Protein AF-A0A8K0V2G8-F1 (afdb_monomer_lite)

Structure (mmCIF, N/CA/C/O backbone):
data_AF-A0A8K0V2G8-F1
#
_entry.id   AF-A0A8K0V2G8-F1
#
loop_
_atom_site.group_PDB
_atom_site.id
_atom_site.type_symbol
_atom_site.label_atom_id
_atom_site.label_alt_id
_atom_site.label_comp_id
_atom_site.label_asym_id
_atom_site.label_entity_id
_atom_site.label_seq_id
_atom_site.pdbx_PDB_ins_code
_atom_site.Cartn_x
_atom_site.Cartn_y
_atom_site.Cartn_z
_atom_site.occupancy
_atom_site.B_iso_or_equiv
_atom_site.auth_seq_id
_atom_site.auth_comp_id
_atom_site.auth_asym_id
_atom_site.auth_atom_id
_atom_site.pdbx_PDB_model_num
ATOM 1 N N . MET A 1 1 ? 5.797 -0.234 -32.059 1.00 76.75 1 MET A N 1
ATOM 2 C CA . MET A 1 1 ? 6.524 0.121 -30.827 1.00 76.75 1 MET A CA 1
ATOM 3 C C . MET A 1 1 ? 7.516 -0.983 -30.487 1.00 76.75 1 MET A C 1
ATOM 5 O O . MET A 1 1 ? 7.088 -2.120 -30.296 1.00 76.75 1 MET A O 1
ATOM 9 N N . ASN A 1 2 ? 8.812 -0.680 -30.470 1.00 87.88 2 ASN A N 1
ATOM 10 C CA . ASN A 1 2 ? 9.882 -1.627 -30.146 1.00 87.88 2 ASN A CA 1
ATOM 11 C C . ASN A 1 2 ? 10.062 -1.789 -28.616 1.00 87.88 2 ASN A C 1
ATOM 13 O O . ASN A 1 2 ? 9.436 -1.085 -27.826 1.00 87.88 2 ASN A O 1
ATOM 17 N N . ASN A 1 3 ? 10.902 -2.735 -28.185 1.00 87.38 3 ASN A N 1
ATOM 18 C CA . ASN A 1 3 ? 11.107 -3.036 -26.760 1.00 87.38 3 ASN A CA 1
ATOM 19 C C . ASN A 1 3 ? 11.691 -1.865 -25.953 1.00 87.38 3 ASN A C 1
ATOM 21 O O . ASN A 1 3 ? 11.380 -1.721 -24.774 1.00 87.38 3 ASN A O 1
ATOM 25 N N . LEU A 1 4 ? 12.518 -1.031 -26.581 1.00 89.69 4 LEU A N 1
ATOM 26 C CA . LEU A 1 4 ? 13.117 0.137 -25.943 1.00 89.69 4 LEU A CA 1
ATOM 27 C C . LEU A 1 4 ? 12.093 1.262 -25.765 1.00 89.69 4 LEU A C 1
ATOM 29 O O . LEU A 1 4 ? 12.006 1.839 -24.690 1.00 89.69 4 LEU A O 1
ATOM 33 N N . GLU A 1 5 ? 11.261 1.505 -26.779 1.00 90.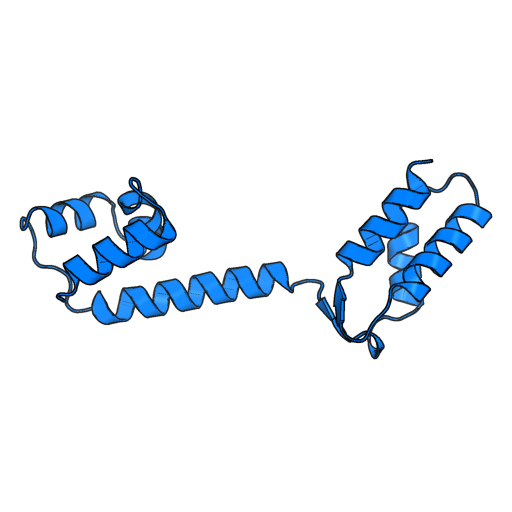56 5 GLU A N 1
ATOM 34 C CA . GLU A 1 5 ? 10.146 2.457 -26.708 1.00 90.56 5 GLU A CA 1
ATOM 35 C C . GLU A 1 5 ? 9.108 2.027 -25.661 1.00 90.56 5 GLU A C 1
ATOM 37 O O . GLU A 1 5 ? 8.563 2.868 -24.950 1.00 90.56 5 GLU A O 1
ATOM 42 N N . LYS A 1 6 ? 8.846 0.716 -25.534 1.00 90.44 6 LYS A N 1
ATOM 43 C CA . LYS A 1 6 ? 8.005 0.163 -24.457 1.00 90.44 6 LYS A CA 1
ATOM 44 C C . LYS A 1 6 ? 8.602 0.467 -23.085 1.00 90.44 6 LYS A C 1
ATOM 46 O O . LYS A 1 6 ? 7.896 0.985 -22.228 1.00 90.44 6 LYS A O 1
ATOM 51 N N . LEU A 1 7 ? 9.887 0.157 -22.895 1.00 91.94 7 LEU A N 1
ATOM 52 C CA . LEU A 1 7 ? 10.608 0.408 -21.647 1.00 91.94 7 LEU A CA 1
ATOM 53 C C . LEU A 1 7 ? 10.561 1.890 -21.256 1.00 91.94 7 LEU A C 1
ATOM 55 O O . LEU A 1 7 ? 10.261 2.204 -20.109 1.00 91.94 7 LEU A O 1
ATOM 59 N N . GLU A 1 8 ? 10.824 2.784 -22.208 1.00 94.31 8 GLU A N 1
ATOM 60 C CA . GLU A 1 8 ? 10.815 4.228 -21.979 1.00 94.31 8 GLU A CA 1
ATOM 61 C C . GLU A 1 8 ? 9.421 4.748 -21.621 1.00 94.31 8 GLU A C 1
ATOM 63 O O . GLU A 1 8 ? 9.278 5.438 -20.614 1.00 94.31 8 GLU A O 1
ATOM 68 N N . LYS A 1 9 ? 8.381 4.377 -22.381 1.00 95.12 9 LYS A N 1
ATOM 69 C CA . LYS A 1 9 ? 7.008 4.808 -22.082 1.00 95.12 9 LYS A CA 1
ATOM 70 C C . LYS A 1 9 ? 6.531 4.317 -20.720 1.00 95.12 9 LYS A C 1
ATOM 72 O O . LYS A 1 9 ? 5.986 5.103 -19.959 1.00 95.12 9 LYS A O 1
ATOM 77 N N . ILE A 1 10 ? 6.758 3.041 -20.409 1.00 93.62 10 ILE A N 1
ATOM 78 C CA . ILE A 1 10 ? 6.380 2.454 -19.116 1.00 93.62 10 ILE A CA 1
ATOM 79 C C . ILE A 1 10 ? 7.136 3.142 -17.979 1.00 93.62 10 ILE A C 1
ATOM 81 O O . ILE A 1 10 ? 6.540 3.492 -16.966 1.00 93.62 10 ILE A O 1
ATOM 85 N N . GLY A 1 11 ? 8.441 3.362 -18.151 1.00 94.56 11 GLY A N 1
ATOM 86 C CA . GLY A 1 11 ? 9.247 4.055 -17.156 1.00 94.56 11 GLY A CA 1
A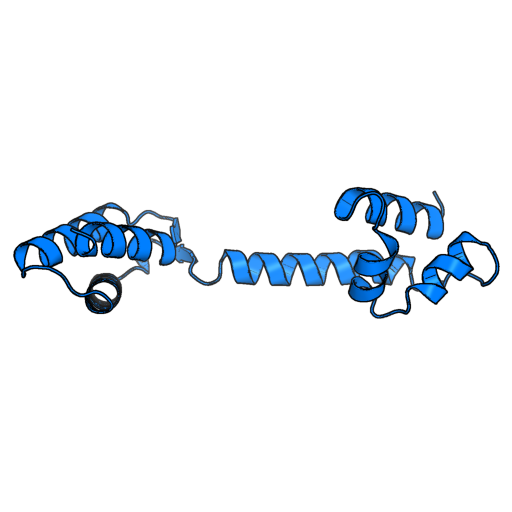TOM 87 C C . GLY A 1 11 ? 8.725 5.464 -16.878 1.00 94.56 11 GLY A C 1
ATOM 88 O O . GLY A 1 11 ? 8.523 5.815 -15.716 1.00 94.56 11 GLY A O 1
ATOM 89 N N . LEU A 1 12 ? 8.486 6.251 -17.929 1.00 96.62 12 LEU A N 1
ATOM 90 C CA . LEU A 1 12 ? 7.961 7.613 -17.812 1.00 96.62 12 LEU A CA 1
ATOM 91 C C . LEU A 1 12 ? 6.587 7.648 -17.141 1.00 96.62 12 LEU A C 1
ATOM 93 O O . LEU A 1 12 ? 6.372 8.492 -16.277 1.00 96.62 12 LEU A O 1
ATOM 97 N N . GLU A 1 13 ? 5.695 6.726 -17.498 1.00 96.50 13 GLU A N 1
ATOM 98 C CA . GLU A 1 13 ? 4.355 6.639 -16.912 1.00 96.50 13 GLU A CA 1
ATOM 99 C C . GLU A 1 13 ? 4.409 6.340 -15.406 1.00 96.50 13 GLU A C 1
ATOM 101 O O . GLU A 1 13 ? 3.706 6.960 -14.615 1.00 96.50 13 GLU A O 1
ATOM 106 N N . LEU A 1 14 ? 5.278 5.414 -14.986 1.00 93.56 14 LEU A N 1
ATOM 107 C CA . LEU A 1 14 ? 5.348 4.968 -13.591 1.00 93.56 14 LEU A CA 1
ATOM 108 C C . LEU A 1 14 ? 6.160 5.896 -12.683 1.00 93.56 14 LEU A C 1
ATOM 110 O O . LEU A 1 14 ? 5.876 6.001 -11.491 1.00 93.56 14 LEU A O 1
ATOM 114 N N . TYR A 1 15 ? 7.211 6.517 -13.216 1.00 95.31 15 TYR A N 1
ATOM 115 C CA . TYR A 1 15 ? 8.247 7.168 -12.408 1.00 95.31 15 TYR A CA 1
ATOM 116 C C . TYR A 1 15 ? 8.629 8.573 -12.894 1.00 95.31 15 TYR A C 1
ATOM 118 O O . TYR A 1 15 ? 9.511 9.214 -12.312 1.00 95.31 15 TYR A O 1
ATOM 126 N N . GLY A 1 16 ? 7.995 9.064 -13.960 1.00 95.88 16 GLY A N 1
ATOM 127 C CA . GLY A 1 16 ? 8.249 10.389 -14.511 1.00 95.88 16 GLY A CA 1
ATOM 128 C C . GLY A 1 16 ? 9.655 10.551 -15.110 1.00 95.88 16 GLY A C 1
ATOM 129 O O . GLY A 1 16 ? 10.303 9.576 -15.497 1.00 95.88 16 GLY A O 1
ATOM 130 N N . PRO A 1 17 ? 10.182 11.787 -15.191 1.00 95.81 17 PRO A N 1
ATOM 131 C CA . PRO A 1 17 ? 11.445 12.078 -15.884 1.00 95.81 17 PRO A CA 1
ATOM 132 C C . PRO A 1 17 ? 12.674 11.317 -15.359 1.00 95.81 17 PRO A C 1
ATOM 134 O O . PRO A 1 17 ? 13.634 11.104 -16.098 1.00 95.81 17 PRO A O 1
ATOM 137 N N . ASN A 1 18 ? 12.648 10.873 -14.099 1.00 95.56 18 ASN A N 1
ATOM 138 C CA . ASN A 1 18 ? 13.755 10.169 -13.447 1.00 95.56 18 ASN A CA 1
ATOM 139 C C . ASN A 1 18 ? 13.619 8.635 -13.496 1.00 95.56 18 ASN A C 1
ATOM 141 O O . ASN A 1 18 ? 14.214 7.939 -12.677 1.00 95.56 18 ASN A O 1
ATOM 145 N N . TRP A 1 19 ? 12.865 8.096 -14.458 1.00 97.00 19 TRP A N 1
ATOM 146 C CA . TRP A 1 19 ? 12.464 6.687 -14.510 1.00 97.00 19 TRP A CA 1
ATOM 147 C C . TRP A 1 19 ? 13.574 5.641 -14.634 1.00 97.00 19 TRP A C 1
ATOM 149 O O . TRP A 1 19 ? 13.362 4.484 -14.271 1.00 97.00 19 TRP A O 1
ATOM 159 N N . ILE A 1 20 ? 14.752 6.009 -15.143 1.00 95.69 20 ILE A N 1
ATOM 160 C CA . ILE A 1 20 ? 15.828 5.046 -15.435 1.00 95.69 20 ILE A CA 1
ATOM 161 C C . ILE A 1 20 ? 16.267 4.297 -14.170 1.00 95.69 20 ILE A C 1
ATOM 163 O O . ILE A 1 20 ? 16.430 3.081 -14.209 1.00 95.69 20 ILE A O 1
ATOM 167 N N . THR A 1 21 ? 16.436 5.007 -13.055 1.00 96.25 21 THR A N 1
ATOM 168 C CA . THR A 1 21 ? 16.883 4.435 -11.775 1.00 96.25 21 THR A CA 1
ATOM 169 C C . THR A 1 21 ? 15.844 3.525 -11.100 1.00 96.25 21 THR A C 1
ATOM 171 O O . THR A 1 21 ? 16.207 2.454 -10.623 1.00 96.25 21 THR A O 1
ATOM 174 N N . PRO A 1 22 ? 14.550 3.875 -11.009 1.00 95.19 22 PRO A N 1
ATOM 175 C CA . PRO A 1 22 ? 13.555 2.946 -10.481 1.00 95.19 22 PRO A CA 1
ATOM 176 C C . PRO A 1 22 ? 13.296 1.757 -11.418 1.00 95.19 22 PRO A C 1
ATOM 178 O O . PRO A 1 22 ? 13.165 0.639 -10.925 1.00 95.19 22 PRO A O 1
ATOM 181 N N . MET A 1 23 ? 13.312 1.943 -12.745 1.00 94.25 23 MET A N 1
ATOM 182 C CA . MET A 1 23 ? 13.166 0.824 -13.689 1.00 94.25 23 MET A CA 1
ATOM 183 C C . MET A 1 23 ? 14.346 -0.148 -13.643 1.00 94.25 23 MET A C 1
ATOM 185 O O . MET A 1 23 ? 14.147 -1.353 -13.757 1.00 94.25 23 MET A O 1
ATOM 189 N N . SER A 1 24 ? 15.574 0.341 -13.466 1.00 94.38 24 SER A N 1
ATOM 190 C CA . SER A 1 24 ? 16.749 -0.526 -13.342 1.00 94.38 24 SER A CA 1
ATOM 191 C C . SER A 1 24 ? 16.649 -1.424 -12.104 1.00 94.38 24 SER A C 1
ATOM 193 O O . SER A 1 24 ? 16.863 -2.631 -12.204 1.00 94.38 24 SER A O 1
ATOM 195 N N . ARG A 1 25 ? 16.213 -0.862 -10.968 1.00 94.44 25 ARG A N 1
ATOM 196 C CA . ARG A 1 25 ? 15.952 -1.597 -9.722 1.00 94.44 25 ARG A CA 1
ATOM 197 C C . ARG A 1 25 ? 14.832 -2.613 -9.890 1.00 94.44 25 ARG A C 1
ATOM 199 O O . ARG A 1 25 ? 14.993 -3.748 -9.460 1.00 94.44 25 ARG A O 1
ATOM 206 N N . LEU A 1 26 ? 13.731 -2.217 -10.533 1.00 92.94 26 LEU A N 1
ATOM 207 C CA . LEU A 1 26 ? 12.601 -3.102 -10.822 1.00 92.94 26 LEU A CA 1
ATOM 208 C C . LEU A 1 26 ? 13.041 -4.320 -11.647 1.00 92.94 26 LEU A C 1
ATOM 210 O O . LEU A 1 26 ? 12.637 -5.442 -11.362 1.00 92.94 26 LEU A O 1
ATOM 214 N N . LEU A 1 27 ? 13.882 -4.094 -12.655 1.00 91.75 27 LEU A N 1
ATOM 215 C CA . LEU A 1 27 ? 14.363 -5.129 -13.569 1.00 91.75 27 LEU A CA 1
ATOM 216 C C . LEU A 1 27 ? 15.595 -5.888 -13.048 1.00 91.75 27 LEU A C 1
ATOM 218 O O . LEU A 1 27 ? 16.040 -6.829 -13.699 1.00 91.75 27 LEU A O 1
ATOM 222 N N . GLY A 1 28 ? 16.178 -5.482 -11.917 1.00 91.44 28 GLY A N 1
ATOM 223 C CA . GLY A 1 28 ? 17.405 -6.082 -11.385 1.00 91.44 28 GLY A CA 1
ATOM 224 C C . GLY A 1 28 ? 18.642 -5.863 -12.268 1.00 91.44 28 GLY A C 1
ATOM 225 O O . GLY A 1 28 ? 19.530 -6.712 -12.305 1.00 91.44 28 GLY A O 1
ATOM 226 N N . ILE A 1 29 ? 18.713 -4.743 -12.996 1.00 91.88 29 ILE A N 1
ATOM 227 C CA . ILE A 1 29 ? 19.835 -4.388 -13.882 1.00 91.88 29 ILE A CA 1
ATOM 228 C C . ILE A 1 29 ? 20.458 -3.047 -13.487 1.00 91.88 29 ILE A C 1
ATOM 230 O O . ILE A 1 29 ? 19.875 -2.260 -12.752 1.00 91.88 29 ILE A O 1
ATOM 234 N N . ASN A 1 30 ? 21.645 -2.742 -14.014 1.00 93.06 30 ASN A N 1
ATOM 235 C CA . ASN A 1 30 ? 22.295 -1.452 -13.775 1.00 93.06 30 ASN A CA 1
ATOM 236 C C . ASN A 1 30 ? 21.655 -0.318 -14.598 1.00 93.06 30 ASN A C 1
ATOM 238 O O . ASN A 1 30 ? 21.402 -0.484 -15.793 1.00 93.06 30 ASN A O 1
ATOM 242 N N . ASP A 1 31 ? 21.535 0.885 -14.023 1.00 94.50 31 ASP A N 1
ATOM 243 C CA . ASP A 1 31 ? 21.122 2.111 -14.739 1.00 94.50 31 ASP A CA 1
ATOM 244 C C . ASP A 1 31 ? 21.942 2.341 -16.016 1.00 94.50 31 ASP A C 1
ATOM 246 O O . ASP A 1 31 ? 21.433 2.792 -17.046 1.00 94.50 31 ASP A O 1
ATOM 250 N N . SER A 1 32 ? 23.241 2.030 -15.955 1.00 93.56 32 SER A N 1
ATOM 251 C CA . SER A 1 32 ? 24.168 2.174 -17.076 1.00 93.56 32 SER A CA 1
ATOM 252 C C . SER A 1 32 ? 23.800 1.276 -18.259 1.00 93.56 32 SER A C 1
ATOM 254 O O . SER A 1 32 ? 24.020 1.677 -19.402 1.00 93.56 32 SER A O 1
ATOM 256 N N . THR A 1 33 ? 23.189 0.114 -18.013 1.00 92.75 33 THR A N 1
ATOM 257 C CA . THR A 1 33 ? 22.684 -0.797 -19.047 1.00 92.75 33 THR A CA 1
ATOM 258 C C . THR A 1 33 ? 21.534 -0.153 -19.814 1.00 92.75 33 THR A C 1
ATOM 260 O O . THR A 1 33 ? 21.604 -0.055 -21.039 1.00 92.75 33 THR A O 1
ATOM 263 N N . ILE A 1 34 ? 20.536 0.393 -19.109 1.00 92.81 34 ILE A N 1
ATOM 264 C CA . ILE A 1 34 ? 19.403 1.096 -19.734 1.00 92.81 34 ILE A CA 1
ATOM 265 C C . ILE A 1 34 ? 19.901 2.301 -20.544 1.00 92.81 34 ILE A C 1
ATOM 267 O O . ILE A 1 34 ? 19.529 2.478 -21.703 1.00 92.81 34 ILE A O 1
ATOM 271 N N . ARG A 1 35 ? 20.825 3.099 -19.991 1.00 93.88 35 ARG A N 1
ATOM 272 C CA . ARG A 1 35 ? 21.410 4.248 -20.710 1.00 93.88 35 ARG A CA 1
ATOM 273 C C . ARG A 1 35 ? 22.188 3.837 -21.961 1.00 93.88 35 ARG A C 1
ATOM 275 O O . ARG A 1 35 ? 22.205 4.588 -22.935 1.00 93.88 35 ARG A O 1
ATOM 282 N N . ARG A 1 36 ? 22.863 2.683 -21.952 1.00 92.62 36 ARG A N 1
ATOM 283 C CA . ARG A 1 36 ? 23.567 2.154 -23.133 1.00 92.62 36 ARG A CA 1
ATOM 284 C C . ARG A 1 36 ? 22.587 1.699 -24.211 1.00 92.62 36 ARG A C 1
ATOM 286 O O . ARG A 1 36 ? 22.834 2.011 -25.373 1.00 92.62 36 ARG A O 1
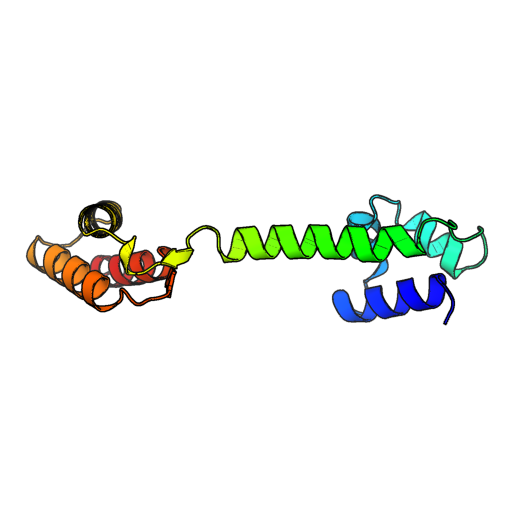ATOM 293 N N . TRP A 1 37 ? 21.476 1.063 -23.831 1.00 92.75 37 TRP A N 1
ATOM 294 C CA . TRP A 1 37 ? 20.390 0.718 -24.753 1.00 92.75 37 TRP A CA 1
ATOM 295 C C . TRP A 1 37 ? 19.784 1.956 -25.413 1.00 92.75 37 TRP A C 1
ATOM 297 O O . TRP A 1 37 ? 19.722 2.012 -26.637 1.00 92.75 37 TRP A O 1
ATOM 307 N N . LEU A 1 38 ? 19.444 2.983 -24.626 1.00 90.31 38 LEU A N 1
ATOM 308 C CA . LEU A 1 38 ? 18.901 4.252 -25.134 1.00 90.31 38 LEU A CA 1
ATOM 309 C C . LEU A 1 38 ? 19.851 4.963 -26.111 1.00 90.31 38 LEU A C 1
ATOM 311 O O . LEU A 1 38 ? 19.409 5.581 -27.070 1.00 90.31 38 LEU A O 1
ATOM 315 N N . LYS A 1 39 ? 21.168 4.849 -25.899 1.00 92.75 39 LYS A N 1
ATOM 316 C CA . LYS A 1 39 ? 22.195 5.423 -26.787 1.00 92.75 39 LYS A CA 1
ATOM 317 C C . LYS A 1 39 ? 22.567 4.522 -27.973 1.00 92.75 39 LYS A C 1
ATOM 319 O O . LYS A 1 39 ? 23.516 4.848 -28.681 1.00 92.75 39 LYS A O 1
ATOM 324 N N . GLY A 1 40 ? 21.924 3.363 -28.138 1.00 87.94 40 GLY A N 1
ATOM 325 C CA . GLY A 1 40 ? 22.268 2.381 -29.173 1.00 87.94 40 GLY A CA 1
ATOM 326 C C . GLY A 1 40 ? 23.662 1.755 -29.021 1.00 87.94 40 GLY A C 1
ATOM 327 O O . GLY A 1 40 ? 24.165 1.136 -29.952 1.00 87.94 40 GLY A O 1
ATOM 328 N N . LYS A 1 41 ? 24.308 1.902 -27.854 1.00 86.50 41 LYS A N 1
ATOM 329 C CA . LYS A 1 41 ? 25.666 1.389 -27.584 1.00 86.50 41 LYS A CA 1
ATOM 330 C C . LYS A 1 41 ? 25.693 -0.106 -27.259 1.00 86.50 41 LYS A C 1
ATOM 332 O O . LYS A 1 41 ? 26.768 -0.691 -27.168 1.00 86.50 41 LYS A O 1
ATOM 337 N N . SER A 1 42 ? 24.531 -0.711 -27.039 1.00 84.56 42 SER A N 1
ATOM 338 C CA . SER A 1 42 ? 24.367 -2.149 -26.845 1.00 84.56 42 SER A CA 1
ATOM 339 C C . SER A 1 42 ? 23.003 -2.595 -27.352 1.00 84.56 42 SER A C 1
ATOM 341 O O . SER A 1 42 ? 22.029 -1.841 -27.302 1.00 84.56 42 SER A O 1
ATOM 343 N N . ARG A 1 43 ? 22.919 -3.847 -27.810 1.00 80.75 43 ARG A N 1
ATOM 344 C CA . ARG A 1 43 ? 21.644 -4.459 -28.183 1.00 80.75 43 ARG A CA 1
ATOM 345 C C . ARG A 1 43 ? 20.768 -4.619 -26.938 1.00 80.75 43 ARG A C 1
ATOM 347 O O . ARG A 1 43 ? 21.248 -5.044 -25.885 1.00 80.75 43 ARG A O 1
ATOM 354 N N . VAL A 1 44 ? 19.491 -4.274 -27.071 1.00 80.00 44 VAL A N 1
ATOM 355 C CA . VAL A 1 44 ? 18.472 -4.534 -26.048 1.00 80.00 44 VAL A CA 1
ATOM 356 C C . VAL A 1 44 ? 18.329 -6.044 -25.875 1.00 80.00 44 VAL A C 1
ATOM 358 O O . VAL A 1 44 ? 18.268 -6.763 -26.877 1.00 80.00 44 VAL A O 1
ATOM 361 N N . SER A 1 45 ? 18.285 -6.525 -24.629 1.00 77.81 45 SER A N 1
ATOM 362 C CA . SER A 1 45 ? 18.065 -7.953 -24.373 1.00 77.81 45 SER A CA 1
ATOM 363 C C . SER A 1 45 ? 16.771 -8.413 -25.045 1.00 77.81 45 SER A C 1
ATOM 365 O O . SER A 1 45 ? 15.753 -7.723 -24.983 1.00 77.81 45 SER A O 1
ATOM 367 N N . THR A 1 46 ? 16.783 -9.589 -25.669 1.00 74.06 46 THR A N 1
ATOM 368 C CA . THR A 1 46 ? 15.569 -10.188 -26.242 1.00 74.06 46 THR A CA 1
ATOM 369 C C . THR A 1 46 ? 14.563 -10.587 -25.164 1.00 74.06 46 THR A C 1
ATOM 371 O O . THR A 1 46 ? 13.374 -10.664 -25.457 1.00 74.06 46 THR A O 1
ATOM 374 N N . THR A 1 47 ? 15.017 -10.775 -23.921 1.00 79.19 47 THR A N 1
ATOM 375 C CA . THR A 1 47 ? 14.181 -11.141 -22.767 1.00 79.19 47 THR A CA 1
ATOM 376 C C . THR A 1 47 ? 13.389 -9.969 -22.199 1.00 79.19 47 THR A C 1
ATOM 378 O O . THR A 1 47 ? 12.350 -10.193 -21.592 1.00 79.19 47 THR A O 1
ATOM 381 N N . ILE A 1 48 ? 13.798 -8.718 -22.467 1.00 82.19 48 ILE A N 1
ATOM 382 C CA . ILE A 1 48 ? 13.207 -7.530 -21.824 1.00 82.19 48 ILE A CA 1
ATOM 383 C C . ILE A 1 48 ? 11.693 -7.411 -22.060 1.00 82.19 48 ILE A C 1
ATOM 385 O O . ILE A 1 48 ? 10.975 -6.823 -21.257 1.00 82.19 48 ILE A O 1
ATOM 389 N N . ALA A 1 49 ? 11.211 -7.960 -23.181 1.00 77.88 49 ALA A N 1
ATOM 390 C CA . ALA A 1 49 ? 9.797 -7.979 -23.529 1.00 77.88 49 ALA A CA 1
ATOM 391 C C . ALA A 1 49 ? 8.956 -8.779 -22.522 1.00 77.88 49 ALA A C 1
ATOM 393 O O . ALA A 1 49 ? 7.807 -8.410 -22.295 1.00 77.88 49 ALA A O 1
ATOM 394 N N . ASN A 1 50 ? 9.537 -9.822 -21.925 1.00 84.38 50 ASN A N 1
ATOM 395 C CA . ASN A 1 50 ? 8.920 -10.641 -20.884 1.00 84.38 50 ASN A CA 1
ATOM 396 C C . ASN A 1 50 ? 9.306 -10.132 -19.486 1.00 84.38 50 ASN A C 1
ATOM 398 O O . ASN A 1 50 ? 8.465 -10.086 -18.595 1.00 84.38 50 ASN A O 1
ATOM 402 N N . ASP A 1 51 ? 10.545 -9.653 -19.318 1.00 88.12 51 ASP A N 1
ATOM 403 C CA . ASP A 1 51 ? 11.048 -9.202 -18.016 1.00 88.12 51 ASP A CA 1
ATOM 404 C C . ASP A 1 51 ? 10.252 -8.004 -17.463 1.00 88.12 51 ASP A C 1
ATOM 406 O O . ASP A 1 51 ? 10.031 -7.923 -16.255 1.00 88.12 51 ASP A O 1
ATOM 410 N N . ILE A 1 52 ? 9.803 -7.074 -18.325 1.00 88.88 52 ILE A N 1
ATOM 411 C CA . ILE A 1 52 ? 9.043 -5.888 -17.892 1.00 88.88 52 ILE A CA 1
ATOM 412 C C . ILE A 1 52 ? 7.661 -6.269 -17.328 1.00 88.88 52 ILE A C 1
ATOM 414 O O . ILE A 1 52 ? 7.409 -5.911 -16.175 1.00 88.88 52 ILE A O 1
ATOM 418 N N . PRO A 1 53 ? 6.766 -6.968 -18.065 1.00 90.81 53 PRO A N 1
ATOM 419 C CA . PRO A 1 53 ? 5.486 -7.407 -17.508 1.00 90.81 53 PRO A CA 1
ATOM 420 C C . PRO A 1 53 ? 5.647 -8.211 -16.217 1.00 90.81 53 PRO A C 1
ATOM 422 O O . PRO A 1 53 ? 5.004 -7.885 -15.224 1.00 90.81 53 PRO A O 1
ATOM 425 N N . ASP A 1 54 ? 6.561 -9.184 -16.186 1.00 92.25 54 ASP A N 1
ATOM 426 C CA . ASP A 1 54 ? 6.732 -10.063 -15.025 1.00 92.25 54 ASP A CA 1
ATOM 427 C C . ASP A 1 54 ? 7.256 -9.315 -13.794 1.00 92.25 54 ASP A C 1
ATOM 429 O O . ASP A 1 54 ? 6.850 -9.586 -12.661 1.00 92.25 54 ASP A O 1
ATOM 433 N N . ALA A 1 55 ? 8.180 -8.367 -13.978 1.00 91.69 55 ALA A N 1
ATOM 434 C CA . ALA A 1 55 ? 8.663 -7.533 -12.882 1.00 91.69 55 ALA A CA 1
ATOM 435 C C . ALA A 1 55 ? 7.563 -6.602 -12.350 1.00 91.69 55 ALA A C 1
ATOM 437 O O . ALA A 1 55 ? 7.422 -6.459 -11.134 1.00 91.69 55 ALA A O 1
ATOM 438 N N . LEU A 1 56 ? 6.751 -6.019 -13.238 1.00 93.12 56 LEU A N 1
ATOM 439 C CA . LEU A 1 56 ? 5.621 -5.176 -12.847 1.00 93.12 56 LEU A CA 1
ATOM 440 C C . LEU A 1 56 ? 4.560 -5.974 -12.098 1.00 93.12 56 LEU A C 1
ATOM 442 O O . LEU A 1 56 ? 4.185 -5.581 -10.999 1.00 93.12 56 LEU A O 1
ATOM 446 N N . THR A 1 57 ? 4.112 -7.103 -12.646 1.00 94.38 57 THR A N 1
ATOM 447 C CA . THR A 1 57 ? 3.102 -7.956 -12.014 1.00 94.38 57 THR A CA 1
ATOM 448 C C . THR A 1 57 ? 3.544 -8.398 -10.626 1.00 94.38 57 THR A C 1
ATOM 450 O O . THR A 1 57 ? 2.768 -8.273 -9.681 1.00 94.38 57 THR A O 1
ATOM 453 N N . ARG A 1 58 ? 4.802 -8.833 -10.462 1.00 93.25 58 ARG A N 1
ATOM 454 C CA . ARG A 1 58 ? 5.351 -9.163 -9.137 1.00 93.25 58 ARG A CA 1
ATOM 455 C C . ARG A 1 58 ? 5.290 -7.971 -8.191 1.00 93.25 58 ARG A C 1
ATOM 457 O O . ARG A 1 58 ? 4.715 -8.079 -7.114 1.00 93.25 58 ARG A O 1
ATOM 464 N N . LYS A 1 59 ? 5.800 -6.812 -8.618 1.00 92.50 59 LYS A N 1
ATOM 465 C CA . LYS A 1 59 ? 5.827 -5.619 -7.768 1.00 92.50 59 LYS A CA 1
ATOM 466 C C . LYS A 1 59 ? 4.427 -5.145 -7.371 1.00 92.50 59 LYS A C 1
ATOM 468 O O . LYS A 1 59 ? 4.232 -4.747 -6.226 1.00 92.50 59 LYS A O 1
ATOM 473 N N . PHE A 1 60 ? 3.467 -5.180 -8.293 1.00 93.56 60 PHE A N 1
ATOM 474 C CA . PHE A 1 60 ? 2.077 -4.828 -8.008 1.00 93.56 60 PHE A CA 1
ATOM 475 C C . PHE A 1 60 ? 1.440 -5.810 -7.028 1.00 93.56 60 PHE A C 1
ATOM 477 O O . PHE A 1 60 ? 0.807 -5.367 -6.075 1.00 93.56 60 PHE A O 1
ATOM 484 N N . ASN A 1 61 ? 1.651 -7.114 -7.208 1.00 95.00 61 ASN A N 1
ATOM 485 C CA . ASN A 1 61 ? 1.137 -8.125 -6.287 1.00 95.00 61 ASN A CA 1
ATOM 486 C C . ASN A 1 61 ? 1.710 -7.955 -4.875 1.00 95.00 61 ASN A C 1
ATOM 488 O O . ASN A 1 61 ? 0.949 -8.008 -3.913 1.00 95.00 61 ASN A O 1
ATOM 492 N N . ASP A 1 62 ? 3.008 -7.671 -4.744 1.00 94.25 62 ASP A N 1
ATOM 493 C CA . ASP A 1 62 ? 3.632 -7.409 -3.441 1.00 94.25 62 ASP A CA 1
ATOM 494 C C . ASP A 1 62 ? 2.989 -6.201 -2.745 1.00 94.25 62 ASP A C 1
ATOM 496 O O . ASP A 1 62 ? 2.659 -6.249 -1.562 1.00 94.25 62 ASP A O 1
ATOM 500 N N . VAL A 1 63 ? 2.780 -5.107 -3.485 1.00 93.94 63 VAL A N 1
ATOM 501 C CA . VAL A 1 63 ? 2.160 -3.888 -2.946 1.00 93.94 63 VAL A CA 1
ATOM 502 C C . VAL A 1 63 ? 0.689 -4.121 -2.594 1.00 93.94 63 VAL A C 1
ATOM 504 O O . VAL A 1 63 ? 0.231 -3.634 -1.564 1.00 93.94 63 VAL A O 1
ATOM 507 N N . LEU A 1 64 ? -0.050 -4.890 -3.397 1.00 94.56 64 LEU A N 1
ATOM 508 C CA . LEU A 1 64 ? -1.431 -5.267 -3.091 1.00 94.56 64 LEU A CA 1
ATOM 509 C C . LEU A 1 64 ? -1.519 -6.158 -1.852 1.00 94.56 64 LEU A C 1
ATOM 511 O O . LEU A 1 64 ? -2.441 -5.986 -1.059 1.00 94.56 64 LEU A O 1
ATOM 515 N N . ALA A 1 65 ? -0.575 -7.081 -1.666 1.00 95.25 65 ALA A N 1
ATOM 516 C CA . ALA A 1 65 ? -0.507 -7.901 -0.464 1.00 95.25 65 ALA A CA 1
ATOM 517 C C . ALA A 1 65 ? -0.256 -7.034 0.778 1.00 95.25 65 ALA A C 1
ATOM 519 O O . ALA A 1 65 ? -0.940 -7.204 1.779 1.00 95.25 65 ALA A O 1
ATOM 520 N N . MET A 1 66 ? 0.649 -6.051 0.693 1.00 94.19 66 MET A N 1
ATOM 521 C CA . MET A 1 66 ? 0.881 -5.085 1.777 1.00 94.19 66 MET A CA 1
ATOM 522 C C . MET A 1 66 ? -0.363 -4.242 2.073 1.00 94.19 66 MET A C 1
ATOM 524 O O . MET A 1 66 ? -0.734 -4.085 3.230 1.00 94.19 66 MET A O 1
ATOM 528 N N . ALA A 1 67 ? -1.021 -3.717 1.036 1.00 93.00 67 ALA A N 1
ATOM 529 C CA . ALA A 1 67 ? -2.201 -2.868 1.184 1.00 93.00 67 ALA A CA 1
ATOM 530 C C . ALA A 1 67 ? -3.423 -3.616 1.740 1.00 93.00 67 ALA A C 1
ATOM 532 O O . ALA A 1 67 ? -4.331 -2.985 2.264 1.00 93.00 67 ALA A O 1
ATOM 533 N N . ASN A 1 68 ? -3.460 -4.944 1.603 1.00 95.25 68 ASN A N 1
ATOM 534 C CA . ASN A 1 68 ? -4.545 -5.791 2.096 1.00 95.25 68 ASN A CA 1
ATOM 535 C C . ASN A 1 68 ? -4.115 -6.684 3.268 1.00 95.25 68 ASN A C 1
ATOM 537 O O . ASN A 1 68 ? -4.838 -7.621 3.596 1.00 95.25 68 ASN A O 1
ATOM 541 N N . ALA A 1 69 ? -2.955 -6.427 3.879 1.00 95.62 69 ALA A N 1
ATOM 542 C CA . ALA A 1 69 ? -2.371 -7.306 4.893 1.00 95.62 69 ALA A CA 1
ATOM 543 C C . ALA A 1 69 ? -3.273 -7.490 6.125 1.00 95.62 69 ALA A C 1
ATOM 545 O O . ALA A 1 69 ? -3.223 -8.527 6.778 1.00 95.62 69 ALA A O 1
ATOM 546 N N . ASP A 1 70 ? -4.098 -6.491 6.423 1.00 95.56 70 ASP A N 1
ATOM 547 C CA . ASP A 1 70 ? -5.030 -6.432 7.547 1.00 95.56 70 ASP A CA 1
ATOM 548 C C . ASP A 1 70 ? -6.502 -6.430 7.102 1.00 95.56 70 ASP A C 1
ATOM 550 O O . ASP A 1 70 ? -7.397 -6.135 7.898 1.00 95.56 70 ASP A O 1
ATOM 554 N N . LYS A 1 71 ? -6.761 -6.727 5.825 1.00 97.06 71 LYS A N 1
ATOM 555 C CA . LYS A 1 71 ? -8.112 -6.837 5.283 1.00 97.06 71 LYS A CA 1
ATOM 556 C C . LYS A 1 71 ? -8.736 -8.159 5.725 1.00 97.06 71 LYS A C 1
ATOM 558 O O . LYS A 1 71 ? -8.166 -9.222 5.493 1.00 97.06 71 LYS A O 1
ATOM 563 N N . MET A 1 72 ? -9.944 -8.098 6.268 1.00 96.12 72 MET A N 1
ATOM 564 C CA . MET A 1 72 ? -10.724 -9.252 6.706 1.00 96.12 72 MET A CA 1
ATOM 565 C C . MET A 1 72 ? -12.167 -9.174 6.210 1.00 96.12 72 MET A C 1
ATOM 567 O O . MET A 1 72 ? -12.688 -8.089 5.922 1.00 96.12 72 MET A O 1
ATOM 571 N N . CYS A 1 73 ? -12.808 -10.339 6.113 1.00 96.31 73 CYS A N 1
ATOM 572 C CA . CYS A 1 73 ? -14.261 -10.402 6.032 1.00 96.31 73 CYS A CA 1
ATOM 573 C C . CYS A 1 73 ? -14.845 -9.925 7.365 1.00 96.31 73 CYS A C 1
ATOM 575 O O . CYS A 1 73 ? -14.305 -10.266 8.416 1.00 96.31 73 CYS A O 1
ATOM 577 N N . GLY A 1 74 ? -15.939 -9.165 7.335 1.00 93.19 74 GLY A N 1
ATOM 578 C CA . GLY A 1 74 ? -16.614 -8.706 8.554 1.00 93.19 74 GLY A CA 1
ATOM 579 C C . GLY A 1 74 ? -16.994 -9.850 9.493 1.00 93.19 74 GLY A C 1
ATOM 580 O O . GLY A 1 74 ? -16.776 -9.749 10.696 1.00 93.19 74 GLY A O 1
ATOM 581 N N . ASP A 1 75 ? -17.463 -10.964 8.927 1.00 94.88 75 ASP A N 1
ATOM 582 C CA . ASP A 1 75 ? -17.847 -12.163 9.680 1.00 94.88 75 ASP A CA 1
ATOM 583 C C . ASP A 1 75 ? -16.660 -12.847 10.382 1.00 94.88 75 ASP A C 1
ATOM 585 O O . ASP A 1 75 ? -16.852 -13.549 11.373 1.00 94.88 75 ASP A O 1
ATOM 589 N N . ASP A 1 76 ? -15.433 -12.616 9.902 1.00 96.69 76 ASP A N 1
ATOM 590 C CA . ASP A 1 76 ? -14.207 -13.147 10.507 1.00 96.69 76 ASP A CA 1
ATOM 591 C C . ASP A 1 76 ? -13.642 -12.216 11.599 1.00 96.69 76 ASP A C 1
ATOM 593 O O . ASP A 1 76 ? -12.717 -12.597 12.319 1.00 96.69 76 ASP A O 1
ATOM 597 N N . VAL A 1 77 ? -14.171 -10.992 11.742 1.00 96.25 77 VAL A N 1
ATOM 598 C CA . VAL A 1 77 ? -13.751 -10.053 12.791 1.00 96.25 77 VAL A CA 1
ATOM 599 C C . VAL A 1 77 ? -14.486 -10.380 14.086 1.00 96.25 77 VAL A C 1
ATOM 601 O O . VAL A 1 77 ? -15.646 -10.015 14.284 1.00 96.25 77 VAL A O 1
ATOM 604 N N . THR A 1 78 ? -13.796 -11.047 15.010 1.00 97.06 78 THR A N 1
ATOM 605 C CA . THR A 1 78 ? -14.399 -11.444 16.287 1.00 97.06 78 THR A CA 1
ATOM 606 C C . THR A 1 78 ? -14.367 -10.327 17.331 1.00 97.06 78 THR A C 1
ATOM 608 O O . THR A 1 78 ? -13.608 -9.356 17.246 1.00 97.06 78 THR A O 1
ATOM 611 N N . ILE A 1 79 ? -15.191 -10.471 18.373 1.00 95.56 79 ILE A N 1
ATOM 612 C CA . ILE A 1 79 ? -15.197 -9.538 19.507 1.00 95.56 79 ILE A CA 1
ATOM 613 C C . ILE A 1 79 ? -13.853 -9.576 20.238 1.00 95.56 79 ILE A C 1
ATOM 615 O O . ILE A 1 79 ? -13.370 -8.527 20.656 1.00 95.56 79 ILE A O 1
ATOM 619 N N . GLU A 1 80 ? -13.246 -10.754 20.371 1.00 97.06 80 GLU A N 1
ATOM 620 C CA . GLU A 1 80 ? -11.938 -10.942 20.998 1.00 97.06 80 GLU A CA 1
ATOM 621 C C . GLU A 1 80 ? -10.869 -10.127 20.269 1.00 97.06 80 GLU A C 1
ATOM 623 O O . GLU A 1 80 ? -10.139 -9.387 20.917 1.00 97.06 80 GLU A O 1
ATOM 628 N N . MET A 1 81 ? -10.850 -10.148 18.932 1.00 97.19 81 MET A N 1
ATOM 629 C CA . MET A 1 81 ? -9.917 -9.335 18.142 1.00 97.19 81 MET A CA 1
ATOM 630 C C . MET A 1 81 ? -10.118 -7.830 18.364 1.00 97.19 81 MET A C 1
ATOM 632 O O . MET A 1 81 ? -9.154 -7.075 18.478 1.00 97.19 81 MET A O 1
ATOM 636 N N . ILE A 1 82 ? -11.371 -7.373 18.452 1.00 97.38 82 ILE A N 1
ATOM 637 C CA . ILE A 1 82 ? -11.688 -5.964 18.740 1.00 97.38 82 ILE A CA 1
ATOM 638 C C . ILE A 1 82 ? -11.197 -5.569 20.139 1.00 97.38 82 ILE A C 1
ATOM 640 O O . ILE A 1 82 ? -10.673 -4.469 20.328 1.00 97.38 82 ILE A O 1
ATOM 644 N N . VAL A 1 83 ? -11.362 -6.458 21.120 1.00 97.25 83 VAL A N 1
ATOM 645 C CA . VAL A 1 83 ? -10.867 -6.256 22.486 1.00 97.25 83 VAL A CA 1
ATOM 646 C C . VAL A 1 83 ? -9.339 -6.227 22.505 1.00 97.25 83 VAL A C 1
ATOM 648 O O . VAL A 1 83 ? -8.769 -5.302 23.074 1.00 97.25 83 VAL A O 1
ATOM 651 N N . GLU A 1 84 ? -8.674 -7.150 21.809 1.00 97.31 84 GLU A N 1
ATOM 652 C CA . GLU A 1 84 ? -7.215 -7.163 21.668 1.00 97.31 84 GLU A CA 1
ATOM 653 C C . GLU A 1 84 ? -6.685 -5.872 21.032 1.00 97.31 84 GLU A C 1
ATOM 655 O O . GLU A 1 84 ? -5.649 -5.360 21.451 1.00 97.31 84 GLU A O 1
ATOM 660 N N . ILE A 1 85 ? -7.392 -5.311 20.044 1.00 96.88 85 ILE A N 1
ATOM 661 C CA . ILE A 1 85 ? -7.054 -4.004 19.465 1.00 96.88 85 ILE A CA 1
ATOM 662 C C . ILE A 1 85 ? -7.188 -2.893 20.509 1.00 96.88 85 ILE A C 1
ATOM 664 O O . ILE A 1 85 ? -6.283 -2.065 20.623 1.00 96.88 85 ILE A O 1
ATOM 668 N N . ALA A 1 86 ? -8.286 -2.864 21.272 1.00 96.56 86 ALA A N 1
ATOM 669 C CA . ALA A 1 86 ? -8.485 -1.875 22.329 1.00 96.56 86 ALA A CA 1
ATOM 670 C C . ALA A 1 86 ? -7.354 -1.943 23.367 1.00 96.56 86 ALA A C 1
ATOM 672 O O . ALA A 1 86 ? -6.763 -0.919 23.703 1.00 96.56 86 ALA A O 1
ATOM 673 N N . ASP A 1 87 ? -6.997 -3.148 23.808 1.00 95.69 87 ASP A N 1
ATOM 674 C CA . ASP A 1 87 ? -6.027 -3.389 24.881 1.00 95.69 87 ASP A CA 1
ATOM 675 C C . ASP A 1 87 ? -4.585 -2.976 24.519 1.00 95.69 87 ASP A C 1
ATOM 677 O O . ASP A 1 87 ? -3.736 -2.843 25.403 1.00 95.69 87 ASP A O 1
ATOM 681 N N . LYS A 1 88 ? -4.297 -2.683 23.241 1.00 96.56 88 LYS A N 1
ATOM 682 C CA . LYS A 1 88 ? -3.032 -2.049 22.819 1.00 96.56 88 LYS A CA 1
ATOM 683 C C . LYS A 1 88 ? -2.908 -0.588 23.270 1.00 96.56 88 LYS A C 1
ATOM 685 O O . LYS A 1 88 ? -1.809 -0.032 23.224 1.00 96.56 88 LYS A O 1
ATOM 690 N N . TYR A 1 89 ? -4.006 0.051 23.671 1.00 95.75 89 TYR A N 1
ATOM 691 C CA . TYR A 1 89 ? -4.056 1.464 24.031 1.00 95.75 89 TYR A CA 1
ATOM 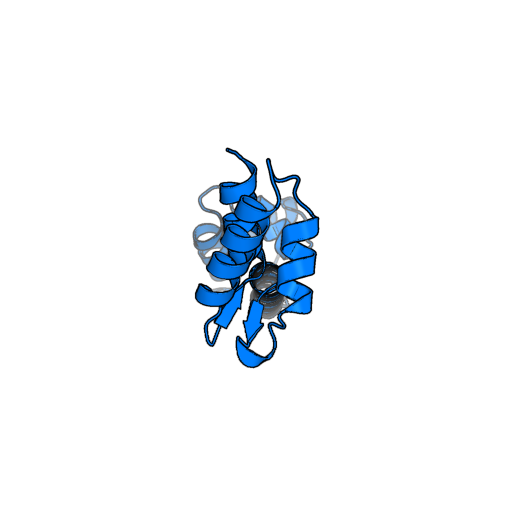692 C C . TYR A 1 89 ? -4.406 1.664 25.505 1.00 95.75 89 TYR A C 1
ATOM 694 O O . TYR A 1 89 ? -5.073 0.851 26.141 1.00 95.75 89 TYR A O 1
ATOM 702 N N . LYS A 1 90 ? -3.958 2.794 26.059 1.00 94.56 90 LYS A N 1
ATOM 703 C CA . LYS A 1 90 ? -4.293 3.204 27.423 1.00 94.56 90 LYS A CA 1
ATOM 704 C C . LYS A 1 90 ? -5.444 4.204 27.384 1.00 94.56 90 LYS A C 1
ATOM 706 O O . LYS A 1 90 ? -5.263 5.310 26.886 1.00 94.56 90 LYS A O 1
ATOM 711 N N . PHE A 1 91 ? -6.590 3.821 27.936 1.00 94.69 91 PHE A N 1
ATOM 712 C CA . PHE A 1 91 ? -7.756 4.694 28.089 1.00 94.69 91 PHE A CA 1
ATOM 713 C C . PHE A 1 91 ? -7.737 5.412 29.445 1.00 94.69 91 PHE A C 1
ATOM 715 O O . PHE A 1 91 ? -7.055 4.975 30.377 1.00 94.69 91 PHE A O 1
ATOM 722 N N . SER A 1 92 ? -8.471 6.523 29.549 1.00 92.88 92 SER A N 1
ATOM 723 C CA . SER A 1 92 ? -8.618 7.289 30.796 1.00 92.88 92 SER A CA 1
ATOM 724 C C . SER A 1 92 ? -9.344 6.501 31.888 1.00 92.88 92 SER A C 1
ATOM 726 O O . SER A 1 92 ? -8.997 6.605 33.063 1.00 92.88 92 SER A O 1
ATOM 728 N N . ASP A 1 93 ? -10.340 5.715 31.487 1.00 93.62 93 ASP A N 1
ATOM 729 C CA . ASP A 1 93 ? -11.236 4.943 32.339 1.00 93.62 93 ASP A CA 1
ATOM 730 C C . ASP A 1 93 ? -11.870 3.787 31.543 1.00 93.62 93 ASP A C 1
ATOM 732 O O . ASP A 1 93 ? -11.726 3.690 30.319 1.00 93.62 93 ASP A O 1
ATOM 736 N N . GLU A 1 94 ? -12.564 2.895 32.254 1.00 94.25 94 GLU A N 1
ATOM 737 C CA . GLU A 1 94 ? -13.199 1.721 31.647 1.00 94.25 94 GLU A CA 1
ATOM 738 C C . GLU A 1 94 ? -14.374 2.098 30.736 1.00 94.25 94 GLU A C 1
ATOM 740 O O . GLU A 1 94 ? -14.571 1.465 29.703 1.00 94.25 94 GLU A O 1
ATOM 745 N N . GLN A 1 95 ? -15.115 3.169 31.045 1.00 94.81 95 GLN A N 1
ATOM 746 C CA . GLN A 1 95 ? -16.240 3.596 30.212 1.00 94.81 95 GLN A CA 1
ATOM 747 C C . GLN A 1 95 ? -15.760 4.002 28.811 1.00 94.81 95 GLN A C 1
ATOM 749 O O . GLN A 1 95 ? -16.345 3.602 27.806 1.00 94.81 95 GLN A O 1
ATOM 754 N N . ARG A 1 96 ? -14.652 4.742 28.721 1.00 94.62 96 ARG A N 1
ATOM 755 C CA . ARG A 1 96 ? -14.012 5.094 27.447 1.00 94.62 96 ARG A CA 1
ATOM 756 C C . ARG A 1 96 ? -13.550 3.873 26.667 1.00 94.62 96 ARG A C 1
ATOM 758 O O . ARG A 1 96 ? -13.704 3.839 25.445 1.00 94.62 96 ARG A O 1
ATOM 765 N N . ARG A 1 97 ? -13.002 2.872 27.356 1.00 96.25 97 ARG A N 1
ATOM 766 C CA . ARG A 1 97 ? -12.613 1.600 26.737 1.00 96.25 97 ARG A CA 1
ATOM 767 C C . ARG A 1 97 ? -13.831 0.879 26.151 1.00 96.25 97 ARG A C 1
ATOM 769 O O . ARG A 1 97 ? -13.791 0.451 24.997 1.00 96.25 97 ARG A O 1
ATOM 776 N N . GLU A 1 98 ? -14.931 0.796 26.895 1.00 96.62 98 GLU A N 1
ATOM 777 C CA . GLU A 1 98 ? -16.185 0.196 26.426 1.00 96.62 98 GLU A CA 1
ATOM 778 C C . GLU A 1 98 ? -16.785 0.948 25.226 1.00 96.62 98 GLU A C 1
ATOM 780 O O . GLU A 1 98 ? -17.226 0.324 24.254 1.00 96.62 98 GLU A O 1
ATOM 785 N N . GLU A 1 99 ? -16.763 2.284 25.249 1.00 97.00 99 GLU A N 1
ATOM 786 C CA . GLU A 1 99 ? -17.222 3.129 24.140 1.00 97.00 99 GLU A CA 1
ATOM 787 C C . GLU A 1 99 ? -16.365 2.934 22.880 1.00 97.00 99 GLU A C 1
ATOM 789 O O . GLU A 1 99 ? -16.915 2.812 21.781 1.00 97.00 99 GLU A O 1
ATOM 794 N N . ALA A 1 100 ? -15.043 2.802 23.028 1.00 96.94 100 ALA A N 1
ATOM 795 C CA . ALA A 1 100 ? -14.139 2.486 21.926 1.00 96.94 100 ALA A CA 1
ATOM 796 C C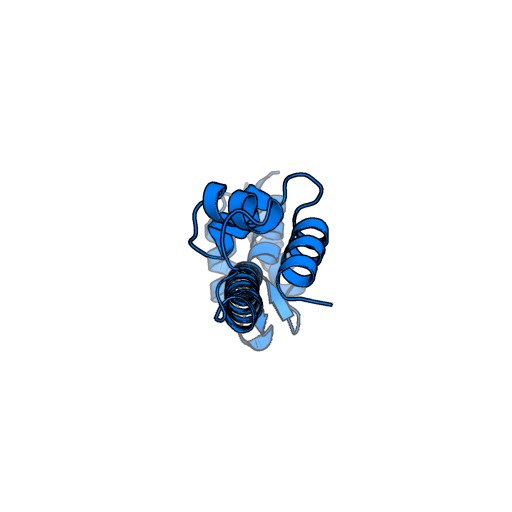 . ALA A 1 100 ? -14.443 1.109 21.314 1.00 96.94 100 ALA A C 1
ATOM 798 O O . ALA A 1 100 ? -14.570 0.987 20.094 1.00 96.94 100 ALA A O 1
ATOM 799 N N . ILE A 1 101 ? -14.624 0.079 22.150 1.00 97.62 101 ILE A N 1
ATOM 800 C CA . ILE A 1 101 ? -14.995 -1.275 21.705 1.00 97.62 101 ILE A CA 1
ATOM 801 C C . ILE A 1 101 ? -16.333 -1.247 20.962 1.00 97.62 101 ILE A C 1
ATOM 803 O O . ILE A 1 101 ? -16.470 -1.857 19.901 1.00 97.62 101 ILE A O 1
ATOM 807 N N . LYS A 1 102 ? -17.327 -0.522 21.483 1.00 97.81 102 LYS A N 1
ATOM 808 C CA . LYS A 1 102 ? -18.631 -0.366 20.827 1.00 97.81 102 LYS A CA 1
ATOM 809 C C . LYS A 1 102 ? -18.506 0.339 19.476 1.00 97.81 102 LYS A C 1
ATOM 811 O O . LYS A 1 102 ? -19.129 -0.093 18.509 1.00 97.81 102 LYS A O 1
ATOM 816 N N . ALA A 1 103 ? -17.701 1.398 19.396 1.00 97.44 103 ALA A N 1
ATOM 817 C CA . ALA A 1 103 ? -17.457 2.118 18.151 1.00 97.44 103 ALA A CA 1
ATOM 818 C C . ALA A 1 103 ? -16.781 1.223 17.101 1.00 97.44 103 ALA A C 1
ATOM 820 O O . ALA A 1 103 ? -17.217 1.211 15.953 1.00 97.44 103 ALA A O 1
ATOM 821 N N . MET A 1 104 ? -15.784 0.426 17.499 1.00 98.06 104 MET A N 1
ATOM 822 C CA . MET A 1 104 ? -15.138 -0.549 16.616 1.00 98.06 104 MET A CA 1
ATOM 823 C C . MET A 1 104 ? -16.112 -1.627 16.134 1.00 98.06 104 MET A C 1
ATOM 825 O O . MET A 1 104 ? -16.167 -1.882 14.938 1.00 98.06 104 MET A O 1
ATOM 829 N N . LYS A 1 105 ? -16.935 -2.203 17.023 1.00 97.12 105 LYS A N 1
ATOM 830 C CA . LYS A 1 105 ? -17.975 -3.181 16.645 1.00 97.12 105 LYS A CA 1
ATOM 831 C C . LYS A 1 105 ? -18.929 -2.634 15.585 1.00 97.12 105 LYS A C 1
ATOM 833 O O . LYS A 1 105 ? -19.238 -3.324 14.624 1.00 97.12 105 LYS A O 1
ATOM 838 N N . ASN A 1 106 ? -19.356 -1.382 15.736 1.00 97.00 106 ASN A N 1
ATOM 839 C CA . ASN A 1 106 ? -20.242 -0.723 14.774 1.00 97.00 106 ASN A CA 1
ATOM 840 C C . ASN A 1 106 ? -19.549 -0.356 13.451 1.00 97.00 106 ASN A C 1
ATOM 842 O O . ASN A 1 106 ? -20.226 0.027 12.501 1.00 97.00 106 ASN A O 1
ATOM 846 N N . ALA A 1 107 ? -18.219 -0.425 13.399 1.00 96.88 107 ALA A N 1
ATOM 847 C CA . ALA A 1 107 ? -17.417 -0.161 12.212 1.00 96.88 107 ALA A CA 1
ATOM 848 C C . ALA A 1 107 ? -16.975 -1.446 11.489 1.00 96.88 107 ALA A C 1
ATOM 850 O O . ALA A 1 107 ? -16.203 -1.363 10.533 1.00 96.88 107 ALA A O 1
ATOM 851 N N . VAL A 1 108 ? -17.450 -2.615 11.932 1.00 96.88 108 VAL A N 1
ATOM 852 C CA . VAL A 1 108 ? -17.270 -3.877 11.213 1.00 96.88 108 VAL A CA 1
ATOM 853 C C . VAL A 1 108 ? -18.318 -3.973 10.106 1.00 96.88 108 VAL A C 1
ATOM 855 O O . VAL A 1 108 ? -19.520 -3.931 10.359 1.00 96.88 108 VAL A O 1
ATOM 858 N N . TYR A 1 109 ? -17.838 -4.115 8.876 1.00 95.06 109 TYR A N 1
ATOM 859 C CA . TYR A 1 109 ? -18.626 -4.318 7.659 1.00 95.06 109 TYR A CA 1
ATOM 860 C C . TYR A 1 109 ? -18.092 -5.532 6.886 1.00 95.06 109 TYR A C 1
ATOM 862 O O . TYR A 1 109 ? -17.010 -6.029 7.198 1.00 95.06 109 TYR A O 1
ATOM 870 N N . ASP A 1 110 ? -18.783 -5.953 5.820 1.00 95.81 110 ASP A N 1
ATOM 871 C CA . ASP A 1 110 ? -18.409 -7.096 4.963 1.00 95.81 110 ASP A CA 1
ATOM 872 C C . ASP A 1 110 ? -16.921 -7.122 4.585 1.00 95.81 110 ASP A C 1
ATOM 874 O O . ASP A 1 110 ? -16.292 -8.174 4.546 1.00 95.81 110 ASP A O 1
ATOM 878 N N . THR A 1 111 ? -16.338 -5.953 4.319 1.00 96.00 111 THR A N 1
ATOM 879 C CA . THR A 1 111 ? -14.894 -5.767 4.186 1.00 96.00 111 THR A CA 1
ATOM 880 C C . THR A 1 111 ? -14.417 -4.807 5.260 1.00 96.00 111 THR A C 1
ATOM 882 O O . THR A 1 111 ? -14.760 -3.625 5.234 1.00 96.00 111 THR A O 1
ATOM 885 N N . THR A 1 112 ? -13.578 -5.302 6.163 1.00 96.19 112 THR A N 1
ATOM 886 C CA . THR A 1 112 ? -13.037 -4.526 7.279 1.00 96.19 112 THR A CA 1
ATOM 887 C C . THR A 1 112 ? -11.515 -4.565 7.259 1.00 96.19 112 THR A C 1
ATOM 889 O O . THR A 1 112 ? -10.919 -5.610 7.032 1.00 96.19 112 THR A O 1
ATOM 892 N N . TYR A 1 113 ? -10.882 -3.419 7.495 1.00 96.94 113 TYR A N 1
ATOM 893 C CA . TYR A 1 113 ? -9.437 -3.318 7.696 1.00 96.94 113 TYR A CA 1
ATOM 894 C C . TYR A 1 113 ? -9.174 -3.141 9.189 1.00 96.94 113 TYR A C 1
ATOM 896 O O . TYR A 1 113 ? -9.736 -2.225 9.798 1.00 96.94 113 TYR A O 1
ATOM 904 N N . LEU A 1 114 ? -8.337 -3.987 9.793 1.00 96.50 114 LEU A N 1
ATOM 905 C CA . LEU A 1 114 ? -8.043 -3.878 11.227 1.00 96.50 114 LEU A CA 1
ATOM 906 C C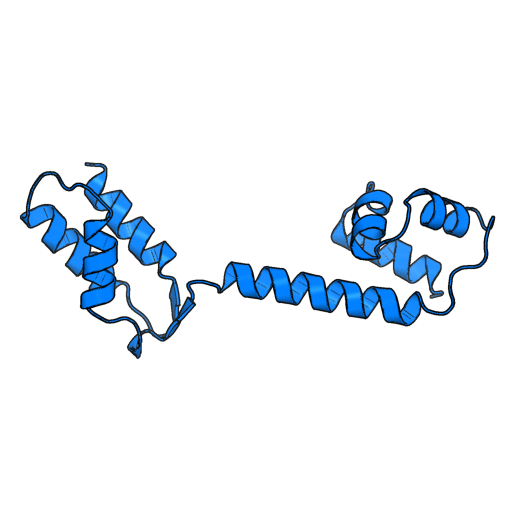 . LEU A 1 114 ? -7.379 -2.537 11.573 1.00 96.50 114 LEU A C 1
ATOM 908 O O . LEU A 1 114 ? -7.629 -1.992 12.643 1.00 96.50 114 LEU A O 1
ATOM 912 N N . SER A 1 115 ? -6.622 -1.943 10.647 1.00 96.25 115 SER A N 1
ATOM 913 C CA . SER A 1 115 ? -6.051 -0.597 10.789 1.00 96.25 115 SER A CA 1
ATOM 914 C C . SER A 1 115 ? -7.106 0.512 10.937 1.00 96.25 115 SER A C 1
ATOM 916 O O . SER A 1 115 ? -6.860 1.514 11.619 1.00 96.25 115 SER A O 1
ATOM 918 N N . ASN A 1 116 ? -8.308 0.339 10.372 1.00 96.44 116 ASN A N 1
ATOM 919 C CA . ASN A 1 116 ? -9.422 1.264 10.599 1.00 96.44 116 ASN A CA 1
ATOM 920 C C . ASN A 1 116 ? -9.950 1.140 12.033 1.00 96.44 116 ASN A C 1
ATOM 922 O O . ASN A 1 116 ? -10.212 2.156 12.677 1.00 96.44 116 ASN A O 1
ATOM 926 N N . LEU A 1 117 ? -10.053 -0.086 12.556 1.00 97.62 117 LEU A N 1
ATOM 927 C CA . LEU A 1 117 ? -10.445 -0.325 13.947 1.00 97.62 117 LEU A CA 1
ATOM 928 C C . LEU A 1 117 ? -9.387 0.224 14.918 1.00 97.62 117 LEU A C 1
ATOM 930 O O . LEU A 1 117 ? -9.732 0.928 15.865 1.00 97.62 117 LEU A O 1
ATOM 934 N N . GLU A 1 118 ? -8.097 0.013 14.634 1.00 97.00 118 GLU A N 1
ATOM 935 C CA . GLU A 1 118 ? -6.992 0.613 15.398 1.00 97.00 118 GLU A CA 1
ATOM 936 C C . GLU A 1 118 ? -7.060 2.145 15.401 1.00 97.00 118 GLU A C 1
ATOM 938 O O . GLU A 1 118 ? -6.844 2.781 16.434 1.00 97.00 118 GLU A O 1
ATOM 943 N N . SER A 1 119 ? -7.414 2.758 14.268 1.00 96.94 119 SER A N 1
ATOM 944 C CA . SER A 1 119 ? -7.582 4.213 14.178 1.00 96.94 119 SER A CA 1
ATOM 945 C C . SER A 1 119 ? -8.715 4.721 15.078 1.00 96.94 119 SER A C 1
ATOM 947 O O . SER A 1 119 ? -8.551 5.753 15.732 1.00 96.94 119 SER A O 1
ATOM 949 N N . ILE A 1 120 ? -9.824 3.976 15.172 1.00 97.19 120 ILE A N 1
ATOM 950 C CA . ILE A 1 120 ? -10.926 4.270 16.100 1.00 97.19 120 ILE A CA 1
ATOM 951 C C . ILE A 1 120 ? -10.441 4.151 17.550 1.00 97.19 120 ILE A C 1
ATOM 953 O O . ILE A 1 120 ? -10.613 5.092 18.325 1.00 97.19 120 ILE A O 1
ATOM 957 N N . ALA A 1 121 ? -9.793 3.041 17.921 1.00 96.69 121 ALA A N 1
ATOM 958 C CA . ALA A 1 121 ? -9.277 2.840 19.278 1.00 96.69 121 ALA A CA 1
ATOM 959 C C . ALA A 1 121 ? -8.318 3.965 19.697 1.00 96.69 121 ALA A C 1
ATOM 961 O O . ALA A 1 121 ? -8.465 4.559 20.768 1.00 96.69 121 ALA A O 1
ATOM 962 N N . LYS A 1 122 ? -7.384 4.324 18.810 1.00 96.56 122 LYS A N 1
ATOM 963 C CA . LYS A 1 122 ? -6.424 5.408 19.026 1.00 96.56 122 LYS A CA 1
ATOM 964 C C . LYS A 1 122 ? -7.105 6.758 19.252 1.00 96.56 122 LYS A C 1
ATOM 966 O O . LYS A 1 122 ? -6.646 7.525 20.094 1.00 96.56 122 LYS A O 1
ATOM 971 N N . GLN A 1 123 ? -8.175 7.059 18.517 1.00 95.56 123 GLN A N 1
ATOM 972 C CA . GLN A 1 123 ? -8.922 8.308 18.677 1.00 95.56 123 GLN A CA 1
ATOM 973 C C . GLN A 1 123 ? -9.556 8.412 20.070 1.00 95.56 123 GLN A C 1
ATOM 975 O O . GLN A 1 123 ? -9.472 9.464 20.700 1.00 95.56 123 GLN A O 1
ATOM 980 N N . TRP A 1 124 ? -10.147 7.324 20.566 1.00 94.19 124 TRP A N 1
ATOM 981 C CA . TRP A 1 124 ? -10.759 7.277 21.897 1.00 94.19 124 TRP A CA 1
ATOM 982 C C . TRP A 1 124 ? -9.741 7.310 23.043 1.00 94.19 124 TRP A C 1
ATOM 984 O O . TRP A 1 124 ? -10.043 7.850 24.107 1.00 94.19 124 TRP A O 1
ATOM 994 N N . ALA A 1 125 ? -8.543 6.760 22.823 1.00 93.25 125 ALA A N 1
ATOM 995 C CA . ALA A 1 125 ? -7.449 6.759 23.794 1.00 93.25 125 ALA A CA 1
ATOM 996 C C . ALA A 1 125 ? -6.693 8.099 23.888 1.00 93.25 125 ALA A C 1
ATOM 998 O O . ALA A 1 125 ? -5.980 8.338 24.858 1.00 93.25 125 ALA A O 1
ATOM 999 N N . ALA A 1 126 ? -6.801 8.967 22.878 1.00 84.62 126 ALA A N 1
ATOM 1000 C CA . ALA A 1 126 ? -6.055 10.226 22.809 1.00 84.62 126 ALA A CA 1
ATOM 1001 C C . ALA A 1 126 ? -6.636 11.370 23.666 1.00 84.62 126 ALA A C 1
ATOM 1003 O O . ALA A 1 126 ? -6.055 12.456 23.687 1.00 84.62 126 ALA A O 1
ATOM 1004 N N . ILE A 1 127 ? -7.776 11.153 24.328 1.00 63.66 127 ILE A N 1
ATOM 1005 C CA . ILE A 1 127 ? -8.544 12.158 25.082 1.00 63.66 127 ILE A CA 1
ATOM 1006 C C . ILE A 1 127 ? -8.652 11.704 26.533 1.00 63.66 127 ILE A C 1
ATOM 1008 O O . ILE A 1 127 ? -8.541 12.561 27.430 1.00 63.66 127 ILE A O 1
#

Organism: NCBI:txid2799638

Foldseek 3Di:
DDLLVVLVVVQCVPPNPVSLVVSCVLLVHDSVVNVCVVVVVDDDDPCSVVSVVVSVVVVVVVVVCVVCVQKDALVPCDLVNLLVLLVVADAPDVVLSVVLSVVLNVQRDRIDGVVVSNVSSVVSRVD

Secondary structure (DSSP, 8-state):
--HHHHHHHHHHHHHGGGTHHHHHHHHTS-HHHHHHHHTTSSPPPTTHHHHHHHHHHHHHHHHHHHHTTTEEEGGG--HHHHHHHHHTS--SSHHHHHHHHHHHHTT--SEEEHHHHHHHHHHHHT-

Radius of gyration: 23.7 Å; chains: 1; bounding box: 46×25×63 Å

pLDDT: mean 93.11, std 5.46, range [63.66, 98.06]

Sequence (127 aa):
MNNLEKLEKIGLELYGPNWITPMSRLLGINDSTIRRWLKGKSRVSTTIANDIPDALTRKFNDVLAMANADKMCGDDVTIEMIVEIADKYKFSDEQRREEAIKAMKNAVYDTTYLSNLESIAKQWAAI